Protein AF-A0A6V8NVX1-F1 (afdb_monomer)

Radius of gyration: 13.68 Å; Cα contacts (8 Å, |Δi|>4): 96; chains: 1; bounding box: 38×28×32 Å

Sequence (112 aa):
MFEKLFKLPAVISRHQNAPFAEERRRYLLHCAQQGYAPTTLHVIADDLFWVARKLRGYPELRVTPEQIKKAAQDWSERERYSGHMLNKRWTSARFVRVAKKWLRFLGHLVEP

Structure (mmCIF, N/CA/C/O backbone):
data_AF-A0A6V8NVX1-F1
#
_entry.id   AF-A0A6V8NVX1-F1
#
loop_
_atom_site.group_PDB
_atom_site.id
_atom_site.type_symbol
_atom_site.label_atom_id
_atom_site.label_alt_id
_atom_site.label_comp_id
_atom_site.label_asym_id
_atom_site.label_entity_id
_atom_site.label_seq_id
_atom_site.pdbx_PDB_ins_code
_atom_site.Cartn_x
_atom_site.Cartn_y
_atom_site.Cartn_z
_atom_site.occupancy
_atom_site.B_iso_or_equiv
_atom_site.auth_seq_id
_atom_site.auth_comp_id
_atom_site.auth_asym_id
_atom_site.auth_atom_id
_atom_site.pdbx_PDB_model_num
ATOM 1 N N . MET A 1 1 ? 2.001 -9.749 -11.331 1.00 90.00 1 MET A N 1
ATOM 2 C CA . MET A 1 1 ? 2.223 -8.285 -11.333 1.00 90.00 1 MET A CA 1
ATOM 3 C C . MET A 1 1 ? 3.570 -7.939 -10.721 1.00 90.00 1 MET A C 1
ATOM 5 O O . MET A 1 1 ? 4.357 -7.306 -11.400 1.00 90.00 1 MET A O 1
ATOM 9 N N . PHE A 1 2 ? 3.879 -8.394 -9.499 1.00 90.38 2 PHE A N 1
ATOM 10 C CA . PHE A 1 2 ? 5.180 -8.119 -8.869 1.00 90.38 2 PHE A CA 1
ATOM 11 C C . PHE A 1 2 ? 6.377 -8.585 -9.710 1.00 90.38 2 PHE A C 1
ATOM 13 O O . PHE A 1 2 ? 7.290 -7.799 -9.907 1.00 90.38 2 PHE A O 1
ATOM 20 N N . GLU A 1 3 ? 6.321 -9.775 -10.307 1.00 90.88 3 GLU A N 1
ATOM 21 C CA . GLU A 1 3 ? 7.358 -10.299 -11.224 1.00 90.88 3 GLU A CA 1
ATOM 22 C C . GLU A 1 3 ? 7.513 -9.488 -12.520 1.00 90.88 3 GLU A C 1
ATOM 24 O O . GLU A 1 3 ? 8.561 -9.518 -13.151 1.00 90.88 3 GLU A O 1
ATOM 29 N N . LYS A 1 4 ? 6.474 -8.745 -12.926 1.00 89.69 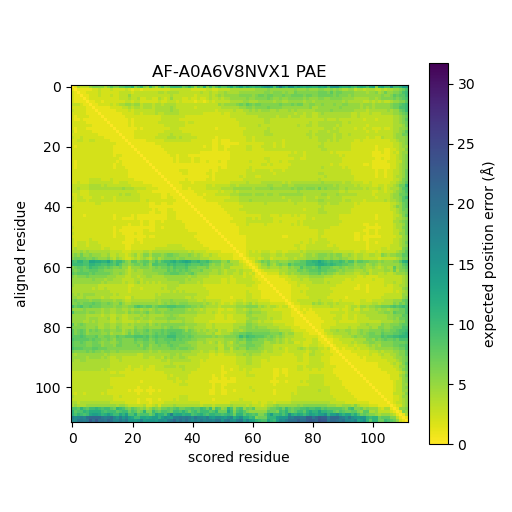4 LYS A N 1
ATOM 30 C CA . LYS A 1 4 ? 6.542 -7.843 -14.088 1.00 89.69 4 LYS A CA 1
ATOM 31 C C . LYS A 1 4 ? 7.184 -6.502 -13.733 1.00 89.69 4 LYS A C 1
ATOM 33 O O . LYS A 1 4 ? 7.679 -5.811 -14.613 1.00 89.69 4 LYS A O 1
ATOM 38 N N . LEU A 1 5 ? 7.129 -6.118 -12.457 1.00 89.88 5 LEU A N 1
ATOM 39 C CA . LEU A 1 5 ? 7.691 -4.866 -11.964 1.00 89.88 5 LEU A CA 1
ATOM 40 C C . LEU A 1 5 ? 9.131 -5.081 -11.498 1.00 89.88 5 LEU A C 1
ATOM 42 O O . LEU A 1 5 ? 10.040 -4.382 -11.930 1.00 89.88 5 LEU A O 1
ATOM 46 N N . PHE A 1 6 ? 9.375 -6.045 -10.623 1.00 92.00 6 PHE A N 1
ATOM 47 C CA . PHE A 1 6 ? 10.668 -6.230 -9.977 1.00 92.00 6 PHE A CA 1
ATOM 48 C C . PHE A 1 6 ? 11.468 -7.340 -10.655 1.00 92.00 6 PHE A C 1
ATOM 50 O O . PHE A 1 6 ? 10.918 -8.383 -10.979 1.00 92.00 6 PHE A O 1
ATOM 57 N N . LYS A 1 7 ? 12.777 -7.124 -10.823 1.00 91.94 7 LYS A N 1
ATOM 58 C CA . LYS A 1 7 ? 13.703 -8.132 -11.369 1.00 91.94 7 LYS A CA 1
ATOM 59 C C . LYS A 1 7 ? 14.376 -8.975 -10.284 1.00 91.94 7 LYS A C 1
ATOM 61 O O . LYS A 1 7 ? 14.750 -10.111 -10.534 1.00 91.94 7 LYS A O 1
ATOM 66 N N . LEU A 1 8 ? 14.553 -8.414 -9.086 1.00 93.94 8 LEU A N 1
ATOM 67 C CA . LEU A 1 8 ? 15.281 -9.070 -8.001 1.00 93.94 8 LEU A CA 1
ATOM 68 C C . LEU A 1 8 ? 14.367 -10.072 -7.265 1.00 93.94 8 LEU A C 1
ATOM 70 O O . LEU A 1 8 ? 13.368 -9.629 -6.683 1.00 93.94 8 LEU A O 1
ATOM 74 N N . PRO A 1 9 ? 14.710 -11.378 -7.199 1.00 93.31 9 PRO A N 1
ATOM 75 C CA . PRO A 1 9 ? 13.874 -12.393 -6.548 1.00 93.31 9 PRO A CA 1
ATOM 76 C C . PRO A 1 9 ? 13.553 -12.081 -5.085 1.00 93.31 9 PRO A C 1
ATOM 78 O O . PRO A 1 9 ? 12.419 -12.255 -4.646 1.00 93.31 9 PRO A O 1
ATOM 81 N N . ALA A 1 10 ? 14.516 -11.524 -4.344 1.00 93.75 10 ALA A N 1
ATOM 82 C CA . ALA A 1 10 ? 14.309 -11.110 -2.957 1.00 93.75 10 ALA A CA 1
ATOM 83 C C . ALA A 1 10 ? 13.206 -10.043 -2.817 1.00 93.75 10 ALA A C 1
ATOM 85 O O . ALA A 1 10 ? 12.409 -10.085 -1.881 1.00 93.75 10 ALA A O 1
ATOM 86 N N . VAL A 1 11 ? 13.114 -9.103 -3.766 1.00 92.44 11 VAL A N 1
ATOM 87 C CA . VAL A 1 11 ? 12.068 -8.069 -3.760 1.00 92.44 11 VAL A CA 1
ATOM 88 C C . VAL A 1 11 ? 10.724 -8.675 -4.143 1.00 92.44 11 VAL A C 1
ATOM 90 O O . VAL A 1 11 ? 9.732 -8.401 -3.472 1.00 92.44 11 VAL A O 1
ATOM 93 N N . ILE A 1 12 ? 10.685 -9.533 -5.165 1.00 94.94 12 ILE A N 1
ATOM 94 C CA . ILE A 1 12 ? 9.461 -10.245 -5.561 1.00 94.94 12 ILE A CA 1
ATOM 95 C C . ILE A 1 12 ? 8.898 -11.025 -4.366 1.00 94.94 12 ILE A C 1
ATOM 97 O O . ILE A 1 12 ? 7.749 -10.800 -3.983 1.00 94.94 12 ILE A O 1
ATOM 101 N N . SER A 1 13 ? 9.735 -11.843 -3.723 1.00 95.50 13 SER A N 1
ATOM 102 C CA . SER A 1 13 ? 9.369 -12.631 -2.543 1.00 95.50 13 SER A CA 1
ATOM 103 C C . SER A 1 13 ? 8.894 -11.742 -1.390 1.00 95.50 13 SER A C 1
ATOM 105 O O . SER A 1 13 ? 7.850 -11.997 -0.790 1.00 95.50 13 SER A O 1
ATOM 107 N N . ARG A 1 14 ? 9.578 -10.622 -1.121 1.00 93.75 14 ARG A N 1
ATOM 108 C CA . ARG A 1 14 ? 9.151 -9.652 -0.099 1.00 93.75 14 ARG A CA 1
ATOM 109 C C . ARG A 1 14 ? 7.761 -9.082 -0.385 1.00 93.75 14 ARG A C 1
ATOM 111 O O . ARG A 1 14 ? 6.969 -8.910 0.538 1.00 93.75 14 ARG A O 1
ATOM 118 N N . HIS A 1 15 ? 7.455 -8.771 -1.645 1.00 95.25 15 HIS A N 1
ATOM 119 C CA . HIS A 1 15 ? 6.129 -8.286 -2.017 1.00 95.25 15 HIS A CA 1
ATOM 120 C C . HIS A 1 15 ? 5.071 -9.392 -1.975 1.00 95.25 15 HIS A C 1
ATOM 122 O O . HIS A 1 15 ? 3.954 -9.093 -1.570 1.00 95.25 15 HIS A O 1
ATOM 128 N N . GLN A 1 16 ? 5.393 -10.633 -2.336 1.00 94.94 16 GLN A N 1
ATOM 129 C CA . GLN A 1 16 ? 4.455 -11.761 -2.282 1.00 94.94 16 GLN A CA 1
ATOM 130 C C . GLN A 1 16 ? 4.096 -12.162 -0.845 1.00 94.94 16 GLN A C 1
ATOM 132 O O . GLN A 1 16 ? 2.935 -12.436 -0.570 1.00 94.94 16 GLN A O 1
ATOM 137 N N . ASN A 1 17 ? 5.061 -12.123 0.077 1.00 94.88 17 ASN A N 1
ATOM 138 C CA . ASN A 1 17 ? 4.865 -12.521 1.476 1.00 94.88 17 ASN A CA 1
ATOM 139 C C . ASN A 1 17 ? 4.339 -11.394 2.381 1.00 94.88 17 ASN A C 1
ATOM 141 O O . ASN A 1 17 ? 4.064 -11.610 3.561 1.00 94.88 17 ASN A O 1
ATOM 145 N N . ALA A 1 18 ? 4.232 -10.167 1.869 1.00 93.88 18 ALA A N 1
ATOM 146 C CA . ALA A 1 18 ? 3.675 -9.059 2.635 1.00 93.88 18 ALA A CA 1
ATOM 147 C C . ALA A 1 18 ? 2.138 -9.081 2.657 1.00 93.88 18 ALA A C 1
ATOM 149 O O . ALA A 1 18 ? 1.531 -9.545 1.689 1.00 93.88 18 ALA A O 1
ATOM 150 N N . PRO A 1 19 ? 1.507 -8.500 3.700 1.00 95.06 19 PRO A N 1
ATOM 151 C CA . PRO A 1 19 ? 0.055 -8.497 3.852 1.00 95.06 19 PRO A CA 1
ATOM 152 C C . PRO A 1 19 ? -0.689 -8.031 2.596 1.00 95.06 19 PRO A C 1
ATOM 154 O O . PRO A 1 19 ? -0.199 -7.177 1.841 1.00 95.06 19 PRO A O 1
ATOM 157 N N . PHE A 1 20 ? -1.881 -8.596 2.399 1.00 95.12 20 PHE A N 1
ATOM 158 C CA . PHE A 1 20 ? -2.809 -8.229 1.327 1.00 95.12 20 PHE A CA 1
ATOM 159 C C . PHE A 1 20 ? -2.155 -8.255 -0.068 1.00 95.12 20 PHE A C 1
ATOM 161 O O . PHE A 1 20 ? -2.258 -7.313 -0.860 1.00 95.12 20 PHE A O 1
ATOM 168 N N . ALA A 1 21 ? -1.344 -9.286 -0.334 1.00 95.62 21 ALA A N 1
ATOM 169 C CA . ALA A 1 21 ? -0.559 -9.384 -1.561 1.00 95.62 21 ALA A CA 1
ATOM 170 C C . ALA A 1 21 ? -1.443 -9.398 -2.815 1.00 95.62 21 ALA A C 1
ATOM 172 O O . ALA A 1 21 ? -1.106 -8.740 -3.804 1.00 95.62 21 ALA A O 1
ATOM 173 N N . GLU A 1 22 ? -2.578 -10.094 -2.766 1.00 95.25 22 GLU A N 1
ATOM 174 C CA . GLU A 1 22 ? -3.498 -10.208 -3.897 1.00 95.25 22 GLU A CA 1
ATOM 175 C C . GLU A 1 22 ? -4.250 -8.893 -4.149 1.00 95.25 22 GLU A C 1
ATOM 177 O O . GLU A 1 22 ? -4.316 -8.414 -5.281 1.00 95.25 22 GLU A O 1
ATOM 182 N N . GLU A 1 23 ? -4.713 -8.219 -3.102 1.00 96.00 23 GLU A N 1
ATOM 183 C CA . GLU A 1 23 ? -5.379 -6.918 -3.180 1.00 96.00 23 GLU A CA 1
ATOM 184 C C . GLU A 1 23 ? -4.436 -5.841 -3.731 1.00 96.00 23 GLU A C 1
ATOM 186 O O . GLU A 1 23 ? -4.825 -5.017 -4.568 1.00 96.00 23 GLU A O 1
ATOM 191 N N . ARG A 1 24 ? -3.160 -5.866 -3.320 1.00 97.00 24 ARG A N 1
ATOM 192 C CA . ARG A 1 24 ? -2.125 -4.993 -3.893 1.00 97.00 24 ARG A CA 1
ATOM 193 C C . ARG A 1 24 ? -1.846 -5.337 -5.356 1.00 97.00 24 ARG A C 1
ATOM 195 O O . ARG A 1 24 ? -1.693 -4.428 -6.173 1.00 97.00 24 ARG A O 1
ATOM 202 N N . ARG A 1 25 ? -1.799 -6.627 -5.712 1.00 96.81 25 ARG A N 1
ATOM 203 C CA . ARG A 1 25 ? -1.599 -7.096 -7.095 1.00 96.81 25 ARG A CA 1
ATOM 204 C C . ARG A 1 25 ? -2.720 -6.607 -8.014 1.00 96.81 25 ARG A C 1
ATOM 206 O O . ARG A 1 25 ? -2.415 -6.118 -9.102 1.00 96.81 25 ARG A O 1
ATOM 213 N N . ARG A 1 26 ? -3.981 -6.712 -7.580 1.00 96.75 26 ARG A N 1
ATOM 214 C CA . ARG A 1 26 ? -5.168 -6.255 -8.327 1.00 96.75 26 ARG A CA 1
ATOM 215 C C . ARG A 1 26 ? -5.135 -4.756 -8.585 1.00 96.75 26 ARG A C 1
ATOM 217 O O . ARG A 1 26 ? -5.321 -4.334 -9.722 1.00 96.75 26 ARG A O 1
ATOM 224 N N . TYR A 1 27 ? -4.816 -3.959 -7.568 1.00 97.12 27 TYR A N 1
ATOM 225 C CA . TYR A 1 27 ? -4.740 -2.509 -7.732 1.00 97.12 27 TYR A CA 1
ATOM 226 C C . TYR A 1 27 ? -3.584 -2.075 -8.647 1.00 97.12 27 TYR A C 1
ATOM 228 O O . TYR A 1 27 ? -3.766 -1.216 -9.504 1.00 97.12 27 TYR A O 1
ATOM 236 N N . LEU A 1 28 ? -2.414 -2.718 -8.552 1.00 96.94 28 LEU A N 1
ATOM 237 C CA . LEU A 1 28 ? -1.305 -2.458 -9.479 1.00 96.94 28 LEU A CA 1
ATOM 238 C C . LEU A 1 28 ? -1.652 -2.819 -10.928 1.00 96.94 28 LEU A C 1
ATOM 240 O O . LEU A 1 28 ? -1.241 -2.108 -11.844 1.00 96.94 28 LEU A O 1
ATOM 244 N N . LEU A 1 29 ? -2.403 -3.903 -11.142 1.00 96.50 29 LEU A N 1
ATOM 245 C CA . LEU A 1 29 ? -2.897 -4.269 -12.468 1.00 96.50 29 LEU A CA 1
ATOM 246 C C . LEU A 1 29 ? -3.887 -3.225 -12.997 1.00 96.50 29 LEU A C 1
ATOM 248 O O . LEU A 1 29 ? -3.755 -2.810 -14.144 1.00 96.50 29 LEU A O 1
ATOM 252 N N . HIS A 1 30 ? -4.813 -2.759 -12.156 1.00 96.50 30 HIS A N 1
ATOM 253 C CA . HIS A 1 30 ? -5.729 -1.6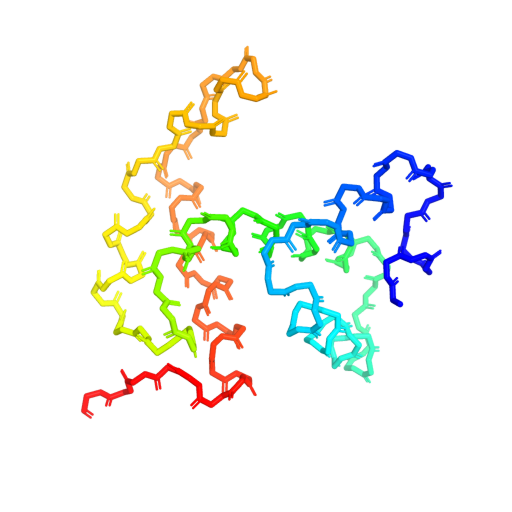77 -12.507 1.00 96.50 30 HIS A CA 1
ATOM 254 C C . HIS A 1 30 ? -4.964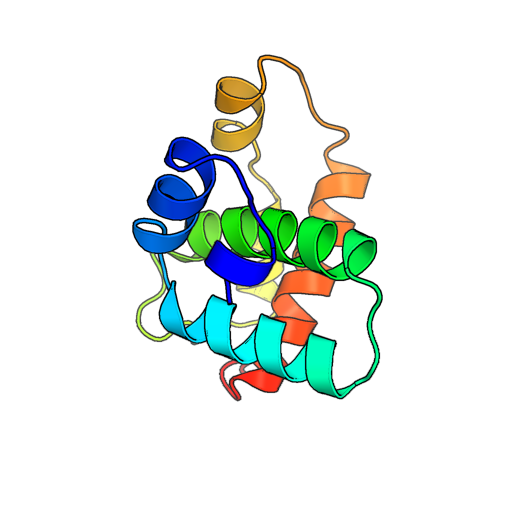 -0.408 -12.911 1.00 96.50 30 HIS A C 1
ATOM 256 O O . HIS A 1 30 ? -5.200 0.127 -13.989 1.00 96.50 30 HIS A O 1
ATOM 262 N N . CYS A 1 31 ? -3.975 0.033 -12.125 1.00 95.50 31 CYS A N 1
ATOM 263 C CA . CYS A 1 31 ? -3.144 1.184 -12.495 1.00 95.50 31 CYS A CA 1
ATOM 264 C C . CYS A 1 31 ? -2.402 0.972 -13.825 1.00 95.50 31 CYS A C 1
ATOM 266 O O . CYS A 1 31 ? -2.324 1.891 -14.635 1.00 95.50 31 CYS A O 1
ATOM 268 N N . ALA A 1 32 ? -1.881 -0.231 -14.084 1.00 96.06 32 ALA A N 1
ATOM 269 C CA . ALA A 1 32 ? -1.226 -0.534 -15.355 1.00 96.06 32 ALA A CA 1
ATOM 270 C C . ALA A 1 32 ? -2.201 -0.440 -16.543 1.00 96.06 32 ALA A C 1
ATOM 272 O O . ALA A 1 32 ? -1.849 0.115 -17.579 1.00 96.06 32 ALA A O 1
ATOM 273 N N . GLN A 1 33 ? -3.440 -0.916 -16.380 1.00 95.69 33 GLN A N 1
ATOM 274 C CA . GLN A 1 33 ? -4.499 -0.794 -17.391 1.00 95.69 33 GLN A CA 1
ATOM 275 C C . GLN A 1 33 ? -4.913 0.663 -17.642 1.00 95.69 33 GLN A C 1
ATOM 277 O O . GLN A 1 33 ? -5.322 0.995 -18.747 1.00 95.69 33 GLN A O 1
ATOM 282 N N . GLN A 1 34 ? -4.762 1.541 -16.647 1.00 94.75 34 GLN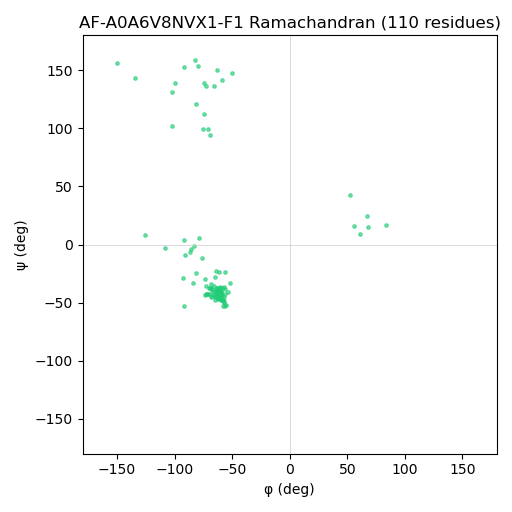 A N 1
ATOM 283 C CA . GLN A 1 34 ? -4.969 2.987 -16.785 1.00 94.75 34 GLN A CA 1
ATOM 284 C C . GLN A 1 34 ? -3.779 3.712 -17.453 1.00 94.75 34 GLN A C 1
ATOM 286 O O . GLN A 1 34 ? -3.762 4.938 -17.504 1.00 94.75 34 GLN A O 1
ATOM 291 N N . GLY A 1 35 ? -2.761 2.988 -17.937 1.00 95.88 35 GLY A N 1
ATOM 292 C CA . GLY A 1 35 ? -1.634 3.564 -18.679 1.00 95.88 35 GLY A CA 1
ATOM 293 C C . GLY A 1 35 ? -0.509 4.134 -17.811 1.00 95.88 35 GLY A C 1
ATOM 294 O O . GLY A 1 35 ? 0.320 4.900 -18.298 1.00 95.88 35 GLY A O 1
ATOM 295 N N . TYR A 1 36 ? -0.448 3.779 -16.524 1.00 95.50 36 TYR A N 1
ATOM 296 C CA . TYR A 1 36 ? 0.623 4.247 -15.642 1.00 95.50 36 TYR A CA 1
ATOM 297 C C . TYR A 1 36 ? 1.984 3.688 -16.075 1.00 95.50 36 TYR A C 1
ATOM 299 O O . TYR A 1 36 ? 2.130 2.492 -16.333 1.00 95.50 36 TYR A O 1
ATOM 307 N N . ALA A 1 37 ? 3.005 4.550 -16.075 1.00 95.19 37 ALA A N 1
ATOM 308 C CA . ALA A 1 37 ? 4.366 4.158 -16.421 1.00 95.19 37 ALA A CA 1
ATOM 309 C C . ALA A 1 37 ? 4.934 3.117 -15.429 1.00 95.19 37 ALA A C 1
ATOM 311 O O . ALA A 1 37 ? 4.617 3.170 -14.233 1.00 95.19 37 ALA A O 1
ATOM 312 N N . PRO A 1 38 ? 5.841 2.217 -15.868 1.00 93.19 38 PRO A N 1
ATOM 313 C CA . PRO A 1 38 ? 6.454 1.211 -14.995 1.00 93.19 38 PRO A CA 1
ATOM 314 C C . PRO A 1 38 ? 7.113 1.800 -13.742 1.00 93.19 38 PRO A C 1
ATOM 316 O O . PRO A 1 38 ? 6.922 1.282 -12.644 1.00 93.19 38 PRO A O 1
ATOM 319 N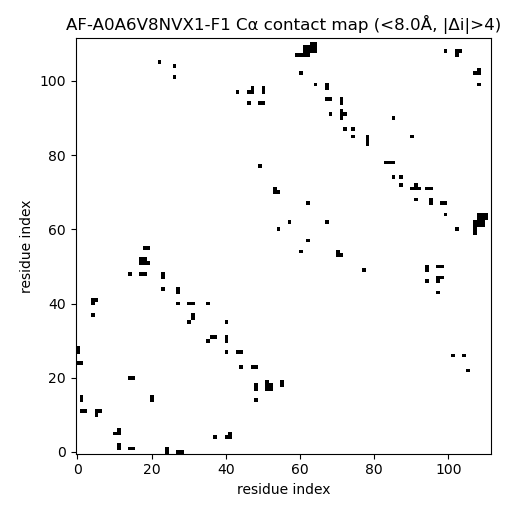 N . THR A 1 39 ? 7.808 2.932 -13.885 1.00 94.00 39 THR A N 1
ATOM 320 C CA . THR A 1 39 ? 8.438 3.653 -12.767 1.00 94.00 39 THR A CA 1
ATOM 321 C C 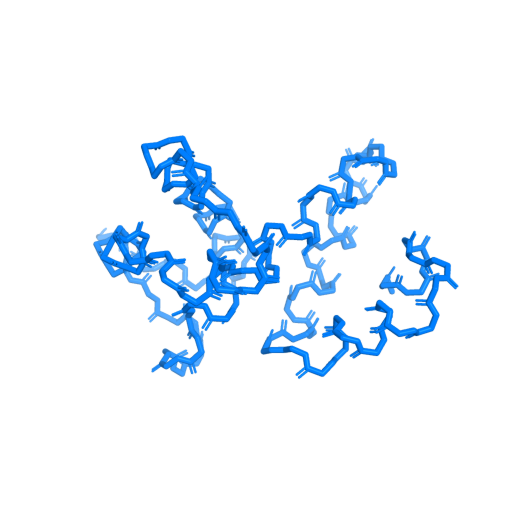. THR A 1 39 ? 7.409 4.127 -11.743 1.00 94.00 39 THR A C 1
ATOM 323 O O . THR A 1 39 ? 7.629 4.024 -10.538 1.00 94.00 39 THR A O 1
ATOM 326 N N . THR A 1 40 ? 6.240 4.590 -12.191 1.00 94.06 40 THR A N 1
ATOM 327 C CA . THR A 1 40 ? 5.140 4.967 -11.300 1.00 94.06 40 THR A CA 1
ATOM 328 C C . THR A 1 40 ? 4.543 3.748 -10.600 1.00 94.06 40 THR A C 1
ATOM 330 O O . THR A 1 40 ? 4.225 3.820 -9.415 1.00 94.06 40 THR A O 1
ATOM 333 N N . LEU A 1 41 ? 4.435 2.608 -11.286 1.00 95.50 41 LEU A N 1
ATOM 334 C CA . LEU A 1 41 ? 3.948 1.365 -10.684 1.00 95.50 41 LEU A CA 1
ATOM 335 C C . LEU A 1 41 ? 4.895 0.830 -9.602 1.00 95.50 41 LEU A C 1
ATOM 337 O O . LEU A 1 41 ? 4.413 0.332 -8.587 1.00 95.50 41 LEU A O 1
ATOM 341 N N . HIS A 1 42 ? 6.217 0.980 -9.753 1.00 94.88 42 HIS A N 1
ATOM 342 C CA . HIS A 1 42 ? 7.179 0.674 -8.682 1.00 94.88 42 HIS A CA 1
ATOM 343 C C . HIS A 1 42 ? 6.937 1.508 -7.432 1.00 94.88 42 HIS A C 1
ATOM 345 O O . HIS A 1 42 ? 6.875 0.981 -6.323 1.00 94.88 42 HIS A O 1
ATOM 351 N N . VAL A 1 43 ? 6.773 2.812 -7.634 1.00 93.50 43 VAL A N 1
ATOM 352 C CA . VAL A 1 43 ? 6.532 3.794 -6.576 1.00 93.50 43 VAL A CA 1
ATOM 353 C C . VAL A 1 43 ? 5.220 3.484 -5.847 1.00 93.50 43 VAL A C 1
ATOM 355 O O . VAL A 1 43 ? 5.185 3.483 -4.616 1.00 93.50 43 VAL A O 1
ATOM 358 N N . ILE A 1 44 ? 4.163 3.144 -6.590 1.00 95.19 44 ILE A N 1
ATOM 359 C CA . ILE A 1 44 ? 2.884 2.700 -6.024 1.00 95.19 44 ILE A CA 1
ATOM 360 C C . ILE A 1 44 ? 3.054 1.373 -5.271 1.00 95.19 44 ILE A C 1
ATOM 362 O O . ILE A 1 44 ? 2.516 1.226 -4.179 1.00 95.19 44 ILE A O 1
ATOM 366 N N . ALA A 1 45 ? 3.805 0.409 -5.809 1.00 95.94 45 ALA A N 1
ATOM 367 C CA . ALA A 1 45 ? 4.001 -0.891 -5.173 1.00 95.94 45 ALA A CA 1
ATOM 368 C C . ALA A 1 45 ? 4.717 -0.785 -3.815 1.00 95.94 45 ALA A C 1
ATOM 370 O O . ALA A 1 45 ? 4.334 -1.498 -2.882 1.00 95.94 45 ALA A O 1
ATOM 371 N N . ASP A 1 46 ? 5.718 0.095 -3.694 1.00 93.56 46 ASP A N 1
ATOM 372 C CA . ASP A 1 46 ? 6.402 0.378 -2.422 1.00 93.56 46 ASP A CA 1
ATOM 373 C C . ASP A 1 46 ? 5.474 1.079 -1.421 1.00 93.56 46 ASP A C 1
ATOM 375 O O . ASP A 1 46 ? 5.376 0.665 -0.265 1.00 93.56 46 ASP A O 1
ATOM 379 N N . ASP A 1 47 ? 4.707 2.080 -1.865 1.00 94.56 47 ASP A N 1
ATOM 380 C CA . ASP A 1 47 ? 3.732 2.739 -0.990 1.00 94.56 47 ASP A CA 1
ATOM 381 C C . ASP A 1 47 ? 2.689 1.747 -0.470 1.00 94.56 47 ASP A C 1
ATOM 383 O O . ASP A 1 47 ? 2.422 1.692 0.731 1.00 94.56 47 ASP A O 1
ATOM 387 N N . LEU A 1 48 ? 2.127 0.925 -1.359 1.00 96.31 48 LEU A N 1
ATOM 388 C CA . LEU A 1 48 ? 1.148 -0.095 -0.998 1.00 96.31 48 LEU A CA 1
ATOM 389 C C . LEU A 1 48 ? 1.720 -1.118 -0.021 1.00 96.31 48 LEU A C 1
ATOM 391 O O . LEU A 1 48 ? 0.999 -1.576 0.858 1.00 96.31 48 LEU A O 1
ATOM 395 N N . PHE A 1 49 ? 2.995 -1.487 -0.157 1.00 95.56 49 PHE A N 1
ATOM 396 C CA . PHE A 1 49 ? 3.655 -2.384 0.789 1.00 95.56 49 PHE A CA 1
ATOM 397 C C . PHE A 1 49 ? 3.610 -1.815 2.213 1.00 95.56 49 PHE A C 1
ATOM 399 O O . PHE A 1 49 ? 3.194 -2.516 3.136 1.00 95.56 49 PHE A O 1
ATOM 406 N N . TRP A 1 50 ? 3.947 -0.537 2.396 1.00 95.31 50 TRP A N 1
ATOM 407 C CA . TRP A 1 50 ? 3.881 0.104 3.712 1.00 95.31 50 TRP A CA 1
ATOM 408 C C . TRP A 1 50 ? 2.450 0.314 4.206 1.00 95.31 50 TRP A C 1
ATOM 410 O O . TRP A 1 50 ? 2.186 0.103 5.390 1.00 95.31 50 TRP A O 1
ATOM 420 N N . VAL A 1 51 ? 1.518 0.660 3.312 1.00 95.38 51 VAL A N 1
ATOM 421 C CA . VAL A 1 51 ? 0.087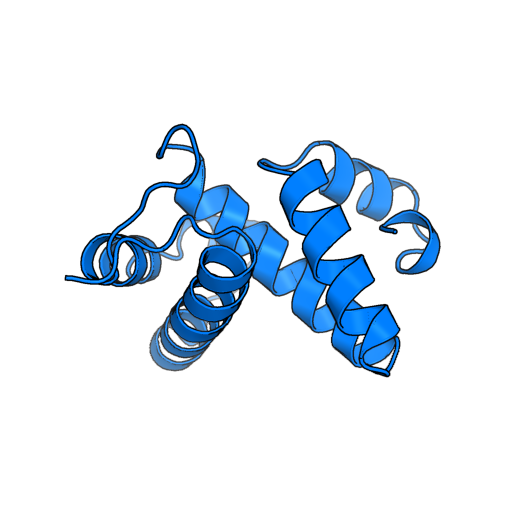 0.742 3.646 1.00 95.38 51 VAL A CA 1
ATOM 422 C C . VAL A 1 51 ? -0.423 -0.597 4.170 1.00 95.38 51 VAL A C 1
ATOM 424 O O . VAL A 1 51 ? -0.940 -0.661 5.282 1.00 95.38 51 VAL A O 1
ATOM 427 N N . ALA A 1 52 ? -0.200 -1.683 3.434 1.00 95.06 52 ALA A N 1
ATOM 428 C CA . ALA A 1 52 ? -0.621 -3.020 3.832 1.00 95.06 52 ALA A CA 1
ATOM 429 C C . ALA A 1 52 ? -0.003 -3.460 5.168 1.00 95.06 52 ALA A C 1
ATOM 431 O O . ALA A 1 52 ? -0.698 -4.001 6.024 1.00 95.06 52 ALA A O 1
ATOM 432 N N . ARG A 1 53 ? 1.287 -3.179 5.398 1.00 94.38 53 ARG A N 1
ATOM 433 C CA . ARG A 1 53 ? 1.943 -3.491 6.680 1.00 94.38 53 ARG A CA 1
ATOM 434 C C . ARG A 1 53 ? 1.347 -2.730 7.855 1.00 94.38 53 ARG A C 1
ATOM 436 O O . ARG A 1 53 ? 1.256 -3.303 8.938 1.00 94.38 53 ARG A O 1
ATOM 443 N N . LYS A 1 54 ? 0.955 -1.469 7.662 1.00 93.50 54 LYS A N 1
ATOM 444 C CA . LYS A 1 54 ? 0.301 -0.661 8.701 1.00 93.50 54 LYS A CA 1
ATOM 445 C C . LYS A 1 54 ? -1.14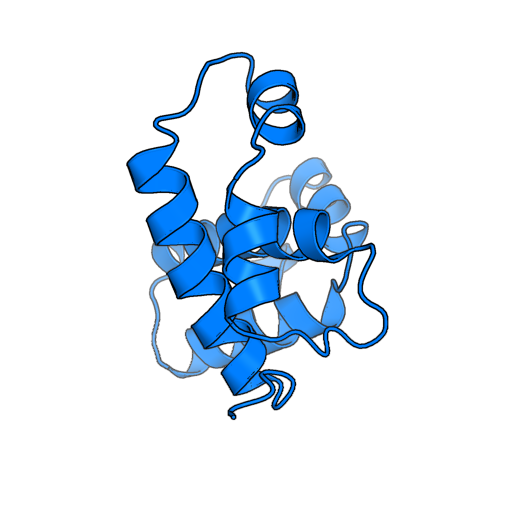2 -1.076 8.948 1.00 93.50 54 LYS A C 1
ATOM 447 O O . LYS A 1 54 ? -1.608 -0.972 10.077 1.00 93.50 54 LYS A O 1
ATOM 452 N N . LEU A 1 55 ? -1.817 -1.589 7.924 1.00 92.75 55 LEU A N 1
ATOM 453 C CA . LEU A 1 55 ? -3.197 -2.050 8.026 1.00 92.75 55 LEU A CA 1
ATOM 454 C C . LEU A 1 55 ? -3.332 -3.544 8.359 1.00 92.75 55 LEU A C 1
ATOM 456 O O . LEU A 1 55 ? -4.448 -4.039 8.444 1.00 92.75 55 LEU A O 1
ATOM 460 N N . ARG A 1 56 ? -2.230 -4.267 8.608 1.00 91.19 56 ARG A N 1
ATOM 461 C CA . ARG A 1 56 ? -2.239 -5.718 8.891 1.00 91.19 56 ARG A CA 1
ATOM 462 C C . ARG A 1 56 ? -3.123 -6.143 10.069 1.00 91.19 56 ARG A C 1
ATOM 464 O O . ARG A 1 56 ? -3.500 -7.302 10.141 1.00 91.19 56 ARG A O 1
ATOM 471 N N . GLY A 1 57 ? -3.405 -5.226 10.998 1.00 89.31 57 GLY A N 1
ATOM 472 C CA . GLY A 1 57 ? -4.275 -5.464 12.154 1.00 89.31 57 GLY A CA 1
ATOM 473 C C . GLY A 1 57 ? -5.766 -5.247 11.882 1.00 89.31 57 GLY A C 1
ATOM 474 O O . GLY A 1 57 ? -6.565 -5.474 12.782 1.00 89.31 57 GLY A O 1
ATOM 475 N N . TYR A 1 58 ? -6.144 -4.796 10.681 1.00 88.12 58 TYR A N 1
ATOM 476 C CA . TYR A 1 58 ? -7.535 -4.589 10.286 1.00 88.12 58 TYR A CA 1
ATOM 477 C C . TYR A 1 58 ? -7.984 -5.744 9.384 1.00 88.12 58 TYR A C 1
ATOM 479 O O . TYR A 1 58 ? -7.614 -5.766 8.203 1.00 88.12 58 TYR A O 1
ATOM 487 N N . PRO A 1 59 ? -8.748 -6.716 9.914 1.00 78.12 59 PRO A N 1
ATOM 488 C CA . PRO A 1 59 ? -9.292 -7.789 9.093 1.00 78.12 59 PRO A CA 1
ATOM 489 C C . PRO A 1 59 ? -10.177 -7.197 7.986 1.00 78.12 59 PRO A C 1
ATOM 491 O O . PRO A 1 59 ? -10.856 -6.191 8.188 1.00 78.12 59 PRO A O 1
ATOM 494 N N . GLU A 1 60 ? -10.110 -7.788 6.792 1.00 81.19 60 GLU A N 1
ATOM 495 C CA . GLU A 1 60 ? -10.843 -7.354 5.587 1.00 81.19 60 GLU A CA 1
ATOM 496 C C . GLU A 1 60 ? -10.532 -5.936 5.070 1.00 81.19 60 GLU A C 1
ATOM 498 O O . GLU A 1 60 ? -11.225 -5.455 4.178 1.00 81.19 60 GLU A O 1
ATOM 503 N N . LEU A 1 61 ? -9.515 -5.238 5.599 1.00 84.00 61 LEU A N 1
ATOM 504 C CA . LEU A 1 61 ? -9.186 -3.855 5.210 1.00 84.00 61 LEU A CA 1
ATOM 505 C C . LEU A 1 61 ? -10.351 -2.855 5.350 1.00 84.00 61 LEU A C 1
ATOM 507 O O . LEU A 1 61 ? -10.264 -1.744 4.822 1.00 84.00 61 LEU A O 1
ATOM 511 N N . ARG A 1 62 ? -11.414 -3.199 6.088 1.00 84.56 62 ARG A N 1
ATOM 512 C CA . ARG A 1 62 ? -12.509 -2.275 6.399 1.00 84.56 62 ARG A CA 1
ATOM 513 C C . ARG A 1 62 ? -12.000 -1.237 7.381 1.00 84.56 62 ARG A C 1
ATOM 515 O O . ARG A 1 62 ? -11.887 -1.504 8.578 1.00 84.56 62 ARG A O 1
ATOM 522 N N . VAL A 1 63 ? -11.654 -0.066 6.861 1.00 87.56 63 VAL A N 1
ATOM 523 C CA . VAL A 1 63 ? -11.084 1.011 7.667 1.00 87.56 63 VAL A CA 1
ATOM 524 C C . VAL A 1 63 ? -11.721 2.353 7.356 1.00 87.56 63 VAL A C 1
ATOM 526 O O . VAL A 1 63 ? -12.024 2.676 6.205 1.00 87.56 63 VAL A O 1
ATOM 529 N N . THR A 1 64 ? -11.886 3.160 8.398 1.00 88.94 64 THR A N 1
ATOM 530 C CA . THR A 1 64 ? -12.361 4.537 8.271 1.00 88.94 64 THR A CA 1
ATOM 531 C C . THR A 1 64 ? -11.213 5.481 7.894 1.00 88.94 6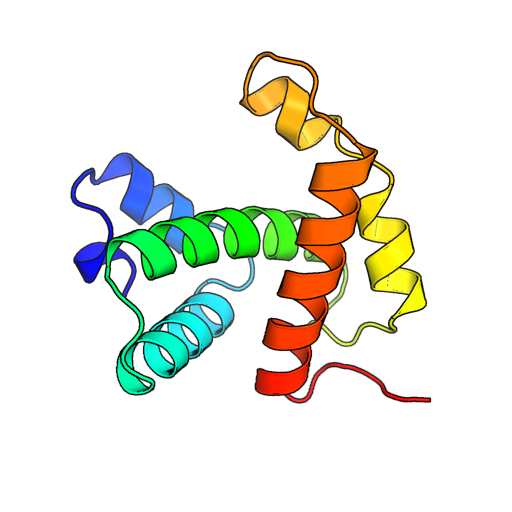4 THR A C 1
ATOM 533 O O . THR A 1 64 ? -10.035 5.190 8.161 1.00 88.94 64 THR A O 1
ATOM 536 N N . PRO A 1 65 ? -11.504 6.661 7.317 1.00 88.56 65 PRO A N 1
ATOM 537 C CA . PRO A 1 65 ? -10.500 7.699 7.086 1.00 88.56 65 PRO A CA 1
ATOM 538 C C . PRO A 1 65 ? -9.682 8.068 8.337 1.00 88.56 65 PRO A C 1
ATOM 540 O O . PRO A 1 65 ? -8.496 8.387 8.226 1.00 88.56 65 PRO A O 1
ATOM 543 N N . GLU A 1 66 ? -10.284 8.008 9.522 1.00 88.94 66 GLU A N 1
ATOM 544 C CA . GLU A 1 66 ? -9.670 8.305 10.819 1.00 88.94 66 GLU A CA 1
ATOM 545 C C . GLU A 1 66 ? -8.671 7.218 11.210 1.00 88.94 66 GLU A C 1
ATOM 547 O O . GLU A 1 66 ? -7.558 7.529 11.638 1.00 88.94 66 GLU A O 1
ATOM 552 N N . GLN A 1 67 ? -9.018 5.947 10.995 1.00 91.31 67 GLN A N 1
ATOM 553 C CA . GLN A 1 67 ? -8.108 4.822 11.217 1.00 91.31 67 GLN A CA 1
ATOM 554 C C . GLN A 1 67 ? -6.907 4.882 10.267 1.00 91.31 67 GLN A C 1
ATOM 556 O O . GLN A 1 67 ? -5.776 4.673 10.702 1.00 91.31 67 GLN A O 1
ATOM 561 N N . ILE A 1 68 ? -7.115 5.274 9.003 1.00 92.19 68 ILE A N 1
ATOM 562 C CA . ILE A 1 68 ? -6.018 5.515 8.051 1.00 92.19 68 ILE A CA 1
ATOM 563 C C . ILE A 1 68 ? -5.098 6.634 8.561 1.00 92.19 68 ILE A C 1
ATOM 565 O O . ILE A 1 68 ? -3.876 6.480 8.557 1.00 92.19 68 ILE A O 1
ATOM 569 N N . LYS A 1 69 ? -5.660 7.764 9.016 1.00 91.62 69 LYS A N 1
ATOM 570 C CA . LYS A 1 69 ? -4.871 8.877 9.574 1.00 91.62 69 LYS A CA 1
ATOM 571 C C . LYS A 1 69 ? -4.082 8.436 10.808 1.00 91.62 69 LYS A C 1
ATOM 573 O O . LYS A 1 69 ? -2.904 8.766 10.904 1.00 91.62 69 LYS A O 1
ATOM 578 N N . LYS A 1 70 ? -4.696 7.665 11.710 1.00 91.25 70 LYS A N 1
ATOM 579 C CA . LYS A 1 70 ? -4.043 7.118 12.908 1.00 91.25 70 LYS A CA 1
ATOM 580 C C . LYS A 1 70 ? -2.891 6.179 12.543 1.00 91.25 70 LYS A C 1
ATOM 582 O O . LYS A 1 70 ? -1.790 6.326 13.065 1.00 91.25 70 LYS A O 1
ATOM 587 N N . ALA A 1 71 ? -3.099 5.277 11.584 1.00 91.25 71 ALA A N 1
ATOM 588 C CA . ALA A 1 71 ? -2.061 4.368 11.095 1.00 91.25 71 ALA A CA 1
ATOM 589 C C . ALA A 1 71 ? -0.857 5.103 10.467 1.00 91.25 71 ALA A C 1
ATOM 591 O O . ALA A 1 71 ? 0.252 4.570 10.455 1.00 91.25 71 ALA A O 1
ATOM 592 N N . ALA A 1 72 ? -1.060 6.336 9.992 1.00 91.75 72 ALA A N 1
ATOM 593 C CA . ALA A 1 72 ? -0.028 7.180 9.401 1.00 91.75 72 ALA A CA 1
ATOM 594 C C . ALA A 1 72 ? 0.820 7.961 10.426 1.00 91.75 72 ALA A C 1
ATOM 596 O O . ALA A 1 72 ? 1.686 8.727 10.007 1.00 91.75 72 ALA A O 1
ATOM 597 N N . GLN A 1 73 ? 0.564 7.851 11.734 1.00 89.00 73 GLN A N 1
ATOM 598 C CA . GLN A 1 73 ? 1.262 8.649 12.758 1.00 89.00 73 GLN A CA 1
ATOM 599 C C . GLN A 1 73 ? 2.604 8.048 13.193 1.00 89.00 73 GLN A C 1
ATOM 601 O O . GLN A 1 73 ? 3.539 8.788 13.491 1.00 89.00 73 GLN A O 1
ATOM 606 N N . ASP A 1 74 ? 2.717 6.721 13.206 1.00 88.56 74 ASP A N 1
ATOM 607 C CA . ASP A 1 74 ? 3.941 6.022 13.596 1.00 88.56 74 ASP A CA 1
ATOM 608 C C . ASP A 1 74 ? 4.698 5.527 12.356 1.00 88.56 74 ASP A C 1
ATOM 610 O O . ASP A 1 74 ? 4.123 4.867 11.495 1.00 88.56 74 ASP A O 1
ATOM 614 N N . TRP A 1 75 ? 6.002 5.782 12.281 1.00 91.06 75 TRP A N 1
ATOM 615 C CA . TRP A 1 75 ? 6.875 5.326 11.192 1.00 91.06 75 TRP A CA 1
ATOM 616 C C . TRP A 1 75 ? 8.097 4.544 11.674 1.00 91.06 75 TRP A C 1
ATOM 618 O O . TRP A 1 75 ? 8.929 4.164 10.853 1.00 91.06 75 TRP A O 1
ATOM 628 N N . SER A 1 76 ? 8.159 4.218 12.966 1.00 89.12 76 SER A N 1
ATOM 629 C CA . SER A 1 76 ? 9.329 3.605 13.606 1.00 89.12 76 SER A CA 1
ATOM 630 C C . SER A 1 76 ? 9.749 2.295 12.934 1.00 89.12 76 SER A C 1
ATOM 632 O O . SER A 1 76 ? 10.933 2.011 12.775 1.00 89.12 76 SER A O 1
ATOM 634 N N . GLU A 1 77 ? 8.771 1.504 12.481 1.00 89.56 77 GLU A N 1
ATOM 635 C CA . GLU A 1 77 ? 9.014 0.269 11.728 1.00 89.56 77 GLU A CA 1
ATOM 636 C C . GLU A 1 77 ? 9.735 0.531 10.395 1.00 89.56 77 GLU A C 1
ATOM 638 O O . GLU A 1 77 ? 10.682 -0.176 10.052 1.00 89.56 77 GLU A O 1
ATOM 643 N N . ARG A 1 78 ? 9.309 1.559 9.650 1.00 89.38 78 ARG A N 1
ATOM 644 C CA . ARG A 1 78 ? 9.903 1.915 8.356 1.00 89.38 78 ARG A CA 1
ATOM 645 C C . ARG A 1 78 ? 11.273 2.554 8.532 1.00 89.38 78 ARG A C 1
ATOM 647 O O . ARG A 1 78 ? 12.181 2.184 7.805 1.00 89.38 78 ARG A O 1
ATOM 654 N N . GLU A 1 79 ? 11.422 3.446 9.508 1.00 92.50 79 GLU A N 1
ATOM 655 C CA . GLU A 1 79 ? 12.695 4.102 9.837 1.00 92.50 79 GLU A CA 1
ATOM 656 C C . GLU A 1 79 ? 13.762 3.083 10.256 1.00 92.50 79 GLU A C 1
ATOM 658 O O . GLU A 1 79 ? 14.888 3.125 9.764 1.00 92.50 79 GLU A O 1
ATOM 663 N N . ARG A 1 80 ? 13.395 2.098 11.090 1.00 91.44 80 ARG A N 1
ATOM 664 C CA . ARG A 1 80 ? 14.286 0.985 11.456 1.00 91.44 80 ARG A CA 1
ATOM 665 C C . ARG A 1 80 ? 14.687 0.155 10.239 1.00 91.44 80 ARG A C 1
ATOM 667 O O . ARG A 1 80 ? 15.834 -0.257 10.134 1.00 91.44 80 ARG A O 1
ATOM 674 N N . TYR A 1 81 ? 13.745 -0.092 9.332 1.00 86.94 81 TYR A N 1
ATOM 675 C CA . TYR A 1 81 ? 14.009 -0.859 8.118 1.00 86.94 81 TYR A CA 1
ATOM 676 C C . TYR A 1 81 ? 14.913 -0.106 7.132 1.00 86.94 81 TYR A C 1
ATOM 678 O O . TYR A 1 81 ? 15.742 -0.722 6.470 1.00 86.94 81 TYR A O 1
ATOM 686 N N . SER A 1 82 ? 14.753 1.215 7.014 1.00 85.75 82 SER A N 1
ATOM 687 C CA . SER A 1 82 ? 15.502 2.043 6.065 1.00 85.75 82 SER A CA 1
ATOM 688 C C . SER A 1 82 ? 16.800 2.626 6.625 1.00 85.75 82 SER A C 1
ATOM 690 O O . SER A 1 82 ? 17.555 3.233 5.867 1.00 85.75 82 SER A O 1
ATOM 692 N N . GLY A 1 83 ? 17.044 2.491 7.931 1.00 91.25 83 GLY A N 1
ATOM 693 C CA . GLY A 1 83 ? 18.236 3.007 8.606 1.00 91.25 83 GLY A CA 1
ATOM 694 C C . GLY A 1 83 ? 18.312 4.536 8.679 1.00 91.25 83 GLY A C 1
ATOM 695 O O . GLY A 1 83 ? 19.382 5.074 8.937 1.00 91.25 83 GLY A O 1
ATOM 696 N N . HIS A 1 84 ? 17.210 5.252 8.430 1.00 89.62 84 HIS A N 1
ATOM 697 C CA . HIS A 1 84 ? 17.179 6.717 8.471 1.00 89.62 84 HIS A CA 1
ATOM 698 C C . HIS A 1 84 ? 15.808 7.250 8.888 1.00 89.62 84 HIS A C 1
ATOM 700 O O . HIS A 1 84 ? 14.783 6.593 8.695 1.00 89.62 84 HIS A O 1
ATOM 706 N N . MET A 1 85 ? 15.800 8.471 9.430 1.00 90.50 85 MET A N 1
ATOM 707 C CA . MET A 1 85 ? 14.575 9.177 9.802 1.00 90.50 85 MET A CA 1
ATOM 708 C C . MET A 1 85 ? 13.822 9.667 8.568 1.00 90.50 85 MET A C 1
ATOM 710 O O . MET A 1 85 ? 14.409 10.231 7.644 1.00 90.50 85 MET A O 1
ATOM 714 N N . LEU A 1 86 ? 12.504 9.491 8.570 1.00 89.12 86 LEU A N 1
ATOM 715 C CA . LEU A 1 86 ? 11.657 9.923 7.468 1.00 89.12 86 LEU A CA 1
ATOM 716 C C . LEU A 1 86 ? 11.143 11.340 7.699 1.00 89.12 86 LEU A C 1
ATOM 718 O O . LEU A 1 86 ? 10.874 11.765 8.824 1.00 89.12 86 LEU A O 1
ATOM 722 N N . ASN A 1 87 ? 10.853 12.047 6.608 1.00 91.25 87 ASN A N 1
ATOM 723 C CA . ASN A 1 87 ? 9.999 13.225 6.689 1.00 91.25 87 ASN A CA 1
ATOM 724 C C . ASN A 1 87 ? 8.566 12.774 7.012 1.00 91.25 87 ASN A C 1
ATOM 726 O O . ASN A 1 87 ? 7.800 12.408 6.115 1.00 91.25 87 ASN A O 1
ATOM 730 N N . LYS A 1 88 ? 8.210 12.773 8.302 1.00 89.12 88 LYS A N 1
ATOM 731 C CA . LYS A 1 88 ? 6.924 12.256 8.793 1.00 89.12 88 LYS A CA 1
ATOM 732 C C . LYS A 1 88 ? 5.743 12.961 8.135 1.00 89.12 88 LYS A C 1
ATOM 734 O O . LYS A 1 88 ? 4.849 12.292 7.635 1.00 89.12 88 LYS A O 1
ATOM 739 N N . ARG A 1 89 ? 5.774 14.294 8.021 1.00 89.50 89 ARG A N 1
ATOM 740 C CA . ARG A 1 89 ? 4.688 15.073 7.400 1.00 89.50 89 ARG A CA 1
ATOM 741 C C . ARG A 1 89 ? 4.414 14.617 5.966 1.00 89.50 89 ARG A C 1
ATOM 743 O O . ARG A 1 89 ? 3.269 14.331 5.618 1.00 89.50 89 ARG A O 1
ATOM 750 N N . TRP A 1 90 ? 5.459 14.526 5.146 1.00 89.62 90 TRP A N 1
ATOM 751 C CA . TRP A 1 90 ? 5.318 14.115 3.751 1.00 89.62 90 TRP A CA 1
ATOM 752 C C . TRP A 1 90 ? 4.937 12.637 3.617 1.00 89.62 90 TRP A C 1
ATOM 754 O O . TRP A 1 90 ? 4.039 12.292 2.847 1.00 89.62 90 TRP A O 1
ATOM 764 N N . THR A 1 91 ? 5.565 11.768 4.412 1.00 90.69 91 THR A N 1
ATOM 765 C CA . THR A 1 91 ? 5.324 10.319 4.379 1.00 90.69 91 THR A CA 1
ATOM 766 C C . THR A 1 91 ? 3.893 9.991 4.807 1.00 90.69 91 THR A C 1
ATOM 768 O O . THR A 1 91 ? 3.215 9.220 4.131 1.00 90.69 91 THR A O 1
ATOM 771 N N . SER A 1 92 ? 3.382 10.638 5.858 1.00 92.50 92 SER A N 1
ATOM 772 C CA . SER A 1 92 ? 1.998 10.490 6.319 1.00 92.50 92 SER A CA 1
ATOM 773 C C . SER A 1 92 ? 0.989 11.004 5.293 1.00 92.50 92 SER A C 1
ATOM 775 O O . SER A 1 92 ? 0.018 10.311 4.993 1.00 92.50 92 SER A O 1
ATOM 777 N N . ALA A 1 93 ? 1.218 12.178 4.693 1.00 92.44 93 ALA A N 1
ATOM 778 C CA . ALA A 1 93 ? 0.331 12.706 3.652 1.00 92.44 93 ALA A CA 1
ATOM 779 C C . ALA A 1 93 ? 0.265 11.769 2.433 1.00 92.44 93 ALA A C 1
ATOM 781 O O . ALA A 1 93 ? -0.817 11.469 1.916 1.00 92.44 93 ALA A O 1
ATOM 782 N N . ARG A 1 94 ? 1.424 11.256 2.006 1.00 92.50 94 ARG A N 1
ATOM 783 C CA . ARG A 1 94 ? 1.525 10.289 0.912 1.00 92.50 94 ARG A CA 1
ATOM 784 C C . ARG A 1 94 ? 0.819 8.977 1.247 1.00 92.50 94 ARG A C 1
ATOM 786 O O . ARG A 1 94 ? 0.036 8.504 0.424 1.00 92.50 94 ARG A O 1
ATOM 793 N N . PHE A 1 95 ? 1.029 8.447 2.450 1.00 93.88 95 PHE A N 1
ATOM 794 C CA . PHE A 1 95 ? 0.361 7.246 2.949 1.00 93.88 95 PHE A CA 1
ATOM 795 C C . PHE A 1 95 ? -1.158 7.383 2.906 1.00 93.88 95 PHE A C 1
ATOM 797 O O . PHE A 1 95 ? -1.821 6.551 2.295 1.00 93.88 95 PHE A O 1
ATOM 804 N N . VAL A 1 96 ? -1.713 8.456 3.482 1.00 93.94 96 VAL A N 1
ATOM 805 C CA . VAL A 1 96 ? -3.170 8.664 3.532 1.00 93.94 96 VAL A CA 1
ATOM 806 C C . VAL A 1 96 ? -3.749 8.729 2.120 1.00 93.94 96 VAL A C 1
ATOM 808 O O . VAL A 1 96 ? -4.782 8.121 1.843 1.00 93.94 96 VAL A O 1
ATOM 811 N N . ARG A 1 97 ? -3.073 9.427 1.200 1.00 94.38 97 ARG A N 1
ATOM 812 C CA . ARG A 1 97 ? -3.505 9.532 -0.198 1.00 94.38 97 ARG A CA 1
ATOM 813 C C . ARG A 1 97 ? -3.521 8.173 -0.901 1.00 94.38 97 ARG A C 1
ATOM 815 O O . ARG A 1 97 ? -4.493 7.870 -1.587 1.00 94.38 97 ARG A O 1
ATOM 822 N N . VAL A 1 98 ? -2.461 7.375 -0.761 1.00 94.62 98 VAL A N 1
ATOM 823 C CA . VAL A 1 98 ? -2.372 6.053 -1.405 1.00 94.62 98 VAL A CA 1
ATOM 824 C C . VAL A 1 98 ? -3.369 5.079 -0.787 1.00 94.62 98 VAL A C 1
ATOM 826 O O . VAL A 1 98 ? -4.101 4.430 -1.530 1.00 94.62 98 VAL A O 1
ATOM 829 N N . ALA A 1 99 ? -3.461 5.039 0.545 1.00 94.88 99 ALA A N 1
ATOM 830 C CA . ALA A 1 99 ? -4.405 4.192 1.265 1.00 94.88 99 ALA A CA 1
ATOM 831 C C . ALA A 1 99 ? -5.847 4.470 0.830 1.00 94.88 99 ALA A C 1
ATOM 833 O O . ALA A 1 99 ? -6.550 3.544 0.445 1.00 94.88 99 ALA A O 1
ATOM 834 N N . LYS A 1 100 ? -6.268 5.741 0.782 1.00 94.25 100 LYS A N 1
ATOM 835 C CA . LYS A 1 100 ? -7.619 6.106 0.330 1.00 94.25 100 LYS A CA 1
ATOM 836 C C . LYS A 1 100 ? -7.912 5.648 -1.098 1.00 94.25 100 LYS A C 1
ATOM 838 O O . LYS A 1 100 ? -8.974 5.088 -1.338 1.00 94.25 100 LYS A O 1
ATOM 843 N N . LYS A 1 101 ? -6.990 5.873 -2.045 1.00 94.25 101 LYS A N 1
ATOM 844 C CA . LYS A 1 101 ? -7.186 5.446 -3.442 1.00 94.25 101 LYS A CA 1
ATOM 845 C C . LYS A 1 101 ? -7.307 3.928 -3.558 1.00 94.25 101 LYS A C 1
ATOM 847 O O . LYS A 1 101 ? -8.209 3.439 -4.227 1.00 94.25 101 LYS A O 1
ATOM 852 N N . TRP A 1 102 ? -6.419 3.203 -2.882 1.00 96.25 102 TRP A N 1
ATOM 853 C CA . TRP A 1 102 ? -6.410 1.746 -2.897 1.00 96.25 102 TRP A CA 1
ATOM 854 C C . TRP A 1 102 ? -7.667 1.153 -2.253 1.00 96.25 102 TRP A C 1
ATOM 856 O O . TRP A 1 102 ? -8.325 0.313 -2.855 1.00 96.25 102 TRP A O 1
ATOM 866 N N . LEU A 1 103 ? -8.051 1.632 -1.070 1.00 94.06 103 LEU A N 1
ATOM 867 C CA . LEU A 1 103 ? -9.219 1.132 -0.343 1.00 94.06 103 LEU A CA 1
ATOM 868 C C . LEU A 1 103 ? -10.536 1.480 -1.037 1.00 94.06 103 LEU A C 1
ATOM 870 O O . LEU A 1 103 ? -11.457 0.670 -1.022 1.00 94.06 103 LEU A O 1
ATOM 874 N N . ARG A 1 104 ? -10.617 2.644 -1.694 1.00 93.00 104 ARG A N 1
ATOM 875 C CA . ARG A 1 104 ? -11.761 2.981 -2.547 1.00 93.00 104 ARG A CA 1
ATOM 876 C C . ARG A 1 104 ? -11.870 2.028 -3.734 1.00 93.00 104 ARG A C 1
ATOM 878 O O . ARG A 1 104 ? -12.964 1.566 -4.022 1.00 93.00 104 ARG A O 1
ATOM 885 N N . PHE A 1 105 ? -10.752 1.702 -4.386 1.00 94.00 105 PHE A N 1
ATOM 886 C CA . PHE A 1 105 ? -10.738 0.704 -5.460 1.00 94.00 105 PHE A CA 1
ATOM 887 C C . PHE A 1 105 ? -11.227 -0.672 -4.983 1.00 94.00 105 PHE A C 1
ATOM 889 O O . PHE A 1 105 ? -11.934 -1.353 -5.716 1.00 94.00 105 PHE A O 1
ATOM 896 N N . LEU A 1 106 ? -10.881 -1.069 -3.756 1.00 92.50 106 LEU A N 1
ATOM 897 C CA . LEU A 1 106 ? -11.349 -2.330 -3.174 1.00 92.50 106 LEU A CA 1
ATOM 898 C C . LEU A 1 106 ? -12.809 -2.285 -2.687 1.00 92.50 106 LEU A C 1
ATOM 900 O O . LEU A 1 106 ? -13.355 -3.328 -2.346 1.00 92.50 106 LEU A O 1
ATOM 904 N N . GLY A 1 107 ? -13.438 -1.107 -2.611 1.00 89.50 107 GLY A N 1
ATOM 905 C CA . GLY A 1 107 ? -14.745 -0.946 -1.964 1.00 89.50 107 GLY A CA 1
ATOM 906 C C . GLY A 1 107 ? -14.700 -1.165 -0.445 1.00 89.50 107 GLY A C 1
ATOM 907 O O . GLY A 1 107 ? -15.693 -1.561 0.154 1.00 89.50 107 GLY A O 1
ATOM 908 N N . HIS A 1 108 ? -13.538 -0.964 0.186 1.00 84.94 108 HIS A N 1
ATOM 909 C CA . HIS A 1 108 ? -13.317 -1.191 1.625 1.00 84.94 108 HIS A CA 1
ATOM 910 C C . HIS A 1 108 ? -13.151 0.102 2.427 1.00 84.94 108 HIS A C 1
ATOM 912 O O . HIS A 1 108 ? -13.003 0.069 3.650 1.00 84.94 108 HIS A O 1
ATOM 918 N N . LEU A 1 109 ? -13.166 1.254 1.751 1.00 82.44 109 LEU A N 1
ATOM 919 C CA . LEU A 1 109 ? -13.234 2.538 2.429 1.00 82.44 109 LEU A CA 1
ATOM 920 C C . LEU A 1 109 ? -14.661 2.744 2.940 1.00 82.44 109 LEU A C 1
ATOM 922 O O . LEU A 1 109 ? -15.575 2.924 2.141 1.00 82.44 109 LEU A O 1
ATOM 926 N N . VAL A 1 110 ? -14.831 2.734 4.261 1.00 74.56 110 VAL A N 1
ATOM 927 C CA . VAL A 1 110 ? -16.105 3.104 4.886 1.00 74.56 110 VAL A CA 1
ATOM 928 C C . VAL A 1 110 ? -16.217 4.624 4.797 1.00 74.56 110 VAL A C 1
ATOM 930 O O . VAL A 1 110 ? -15.548 5.347 5.540 1.00 74.56 110 VAL A O 1
ATOM 933 N N . GLU A 1 111 ? -16.966 5.103 3.807 1.00 67.50 111 GLU A N 1
ATOM 934 C CA . GLU A 1 111 ? -17.362 6.508 3.719 1.00 67.50 111 GLU A CA 1
ATOM 935 C C . GLU A 1 111 ? -18.464 6.761 4.771 1.00 67.50 111 GLU A C 1
ATOM 937 O O . GLU A 1 111 ? -19.255 5.850 5.027 1.00 67.50 111 GLU A O 1
ATOM 942 N N . PRO A 1 112 ? -18.431 7.911 5.473 1.00 56.97 112 PRO A N 1
ATOM 943 C CA . PRO A 1 112 ? -19.385 8.221 6.537 1.00 56.97 112 PRO A CA 1
ATOM 944 C C . PRO A 1 112 ? -20.826 8.331 6.035 1.00 56.97 112 PRO A C 1
ATOM 946 O O . PRO A 1 112 ? -21.015 8.723 4.860 1.00 56.97 112 PRO A O 1
#

Nearest PDB structures (foldseek):
  2a3v-assembly1_A  TM=6.650E-01  e=1.697E+00  Vibrio cholerae O1 biovar El Tor str. N16961
  2a3v-assembly1_C  TM=5.619E-01  e=1.889E+00  Vibrio cholerae O1 biovar El Tor str. N16961

Solvent-accessible surface area (backbone atoms only — not comparable to full-atom values): 6473 Å² total; per-residue (Å²): 98,56,72,81,72,41,87,51,65,71,57,34,51,53,54,63,75,35,57,63,36,65,64,51,38,52,52,53,49,51,44,47,74,74,67,52,53,70,74,55,50,52,55,50,52,55,52,48,49,54,45,27,60,59,44,65,86,40,75,88,56,62,41,40,72,64,56,46,53,58,52,42,72,68,54,64,72,58,27,66,72,69,75,45,88,69,64,56,72,60,52,26,55,50,44,45,54,52,46,51,55,52,30,51,74,70,70,26,49,54,75,132

Organism: NCBI:txid2754717

Secondary structure (DSSP, 8-state):
-HHHH---HHHHHHHHSSSSHHHHHHHHHHHHHTT--HHHHHHHHHHHHHHHHHHTTSGGG-B-HHHHHHHTS--HHHHHHHTS---HHHHHHHHHHHHHHHHHHHT-B---

Foldseek 3Di:
DLVVQDVDVVSSVLLCPAAPSVLLVVVLVVVVVVVDDSVVSVVLSVLVSLLRNLCVVPPPLQDELVSQLVSLQDCPVVCVVVVHDDPSVVSSVSSSVSSVVSCVVVVRYPDD

pLDDT: mean 91.65, std 5.6, range [56.97, 97.12]

Mean predicted aligned error: 3.57 Å